Protein AF-A0A3R8U5T4-F1 (afdb_monomer)

InterPro domains:
  IPR009937 Putative Actinobacterial Holin-X, holin superfamily III [PF07332] (7-117)

Organism: NCBI:txid2493092

pLDDT: mean 79.82, std 10.4, range [40.38, 93.5]

Foldseek 3Di:
DVVVVVVVVVVVV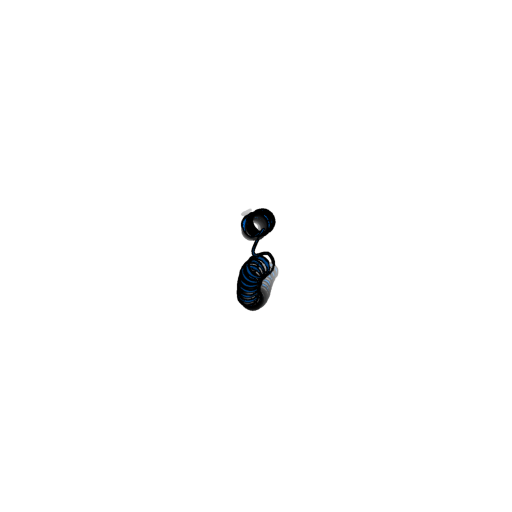VVVVVVVVVVVVVVVVVVVVVVVVVVCVVVVVVVVVVVVVVLVVVLVVVLVVCVPCNVVSNVVSVVVVVVVVVVVVVVVVVVVVVVVPPVVVVVVVVVVVVVVVVVVVVVVVVVPPDDPD

Solvent-accessible surface area (backbone atoms only — not comparable to full-atom values): 7309 Å² total; per-residue (Å²): 126,70,66,60,60,53,50,52,53,52,50,50,53,51,51,51,54,54,48,52,55,51,50,54,50,52,53,52,50,50,54,51,52,50,50,51,50,50,50,51,50,53,53,48,49,52,50,51,52,53,49,51,52,53,50,53,51,49,50,52,51,50,31,65,74,35,63,89,51,28,67,60,54,48,51,52,53,51,52,52,49,52,53,53,51,52,53,51,51,54,50,54,54,54,55,58,61,58,60,62,52,57,58,56,48,51,53,55,49,52,55,50,52,51,52,52,51,54,51,52,53,51,53,56,57,58,71,67,59,76,81,90,122

Structure (mmCIF, N/CA/C/O backbone):
data_AF-A0A3R8U5T4-F1
#
_entry.id   AF-A0A3R8U5T4-F1
#
loop_
_atom_site.group_PDB
_atom_site.id
_atom_site.type_symbol
_atom_site.label_atom_id
_atom_site.label_alt_id
_atom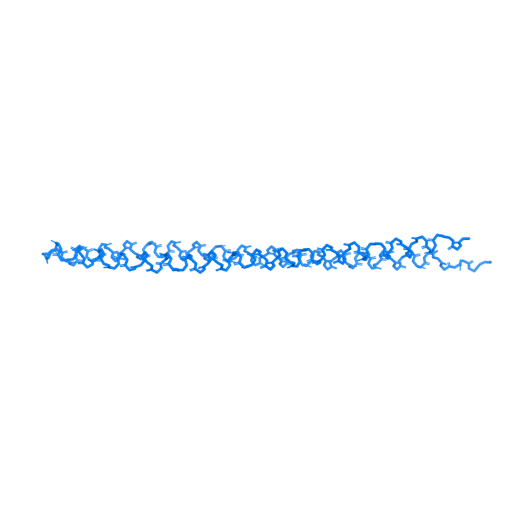_site.label_comp_id
_atom_site.label_asym_id
_atom_site.label_entity_id
_atom_site.label_seq_id
_atom_site.pdbx_PDB_ins_code
_atom_site.Cartn_x
_atom_site.Cartn_y
_atom_site.Cartn_z
_atom_site.occupancy
_atom_site.B_iso_or_equiv
_atom_site.auth_seq_id
_atom_site.auth_comp_id
_atom_site.auth_asym_id
_atom_site.auth_atom_id
_atom_site.pdbx_PDB_model_num
ATOM 1 N N . MET A 1 1 ? -40.522 -9.245 44.538 1.00 52.44 1 MET A N 1
ATOM 2 C CA . MET A 1 1 ? -40.176 -9.171 43.096 1.00 52.44 1 MET A CA 1
ATOM 3 C C . MET A 1 1 ? -39.055 -8.159 42.787 1.00 52.44 1 MET A C 1
ATOM 5 O O . MET A 1 1 ? -38.629 -8.072 41.647 1.00 52.44 1 MET A O 1
ATOM 9 N N . SER A 1 2 ? -38.492 -7.464 43.788 1.00 58.56 2 SER A N 1
ATOM 10 C CA . SER A 1 2 ? -37.401 -6.476 43.657 1.00 58.56 2 SER A CA 1
ATOM 11 C C . SER A 1 2 ? -36.028 -7.047 43.256 1.00 58.56 2 SER A C 1
ATOM 13 O O . SER A 1 2 ? -35.208 -6.326 42.697 1.00 58.56 2 SER A O 1
ATOM 15 N N . GLY A 1 3 ? -35.770 -8.338 43.497 1.00 69.62 3 GLY A N 1
ATOM 16 C CA . GLY A 1 3 ? -34.471 -8.962 43.205 1.00 69.62 3 GLY A CA 1
ATOM 17 C C . GLY A 1 3 ? -34.157 -9.143 41.714 1.00 69.62 3 GLY A C 1
ATOM 18 O O . GLY A 1 3 ? -32.994 -9.083 41.326 1.00 69.62 3 GLY A O 1
ATOM 19 N N . LEU A 1 4 ? -35.174 -9.314 40.860 1.00 76.12 4 LEU A N 1
ATOM 20 C CA . LEU A 1 4 ? -34.976 -9.501 39.415 1.00 76.12 4 LEU A CA 1
ATOM 21 C C . LEU A 1 4 ? -34.493 -8.213 38.737 1.00 76.12 4 LEU A C 1
ATOM 23 O O . LEU A 1 4 ? -33.584 -8.253 37.915 1.00 76.12 4 LEU A O 1
ATOM 27 N N . TRP A 1 5 ? -35.039 -7.062 39.139 1.00 80.69 5 TRP A N 1
ATOM 28 C CA . TRP A 1 5 ? -34.616 -5.756 38.631 1.00 80.69 5 TRP A CA 1
ATOM 29 C C . TRP A 1 5 ? -33.161 -5.433 38.996 1.00 80.69 5 TRP A C 1
ATOM 31 O O . TRP A 1 5 ? -32.380 -5.009 38.145 1.00 80.69 5 TRP A O 1
ATOM 41 N N . ALA A 1 6 ? -32.772 -5.722 40.241 1.00 77.75 6 ALA A N 1
ATOM 42 C CA . ALA A 1 6 ? -31.390 -5.581 40.692 1.00 77.75 6 ALA A CA 1
ATOM 43 C C . ALA A 1 6 ? -30.433 -6.511 39.921 1.00 77.75 6 ALA A C 1
ATOM 45 O O . ALA A 1 6 ? -29.326 -6.108 39.568 1.00 77.75 6 ALA A O 1
ATOM 46 N N . SER A 1 7 ? -30.869 -7.734 39.599 1.00 78.06 7 SER A N 1
ATOM 47 C CA . SER A 1 7 ? -30.083 -8.676 38.795 1.00 78.06 7 SER A CA 1
ATOM 48 C C . SER A 1 7 ? -29.859 -8.172 37.363 1.00 78.06 7 SER A C 1
ATOM 50 O O . SER A 1 7 ? -28.735 -8.239 36.870 1.00 78.06 7 SER A O 1
ATOM 52 N N . VAL A 1 8 ? -30.880 -7.582 36.730 1.00 81.44 8 VAL A N 1
ATOM 53 C CA . VAL A 1 8 ? -30.773 -6.970 35.392 1.00 81.44 8 VAL A CA 1
ATOM 54 C C . VAL A 1 8 ? -29.842 -5.754 35.395 1.00 81.44 8 VAL A C 1
ATOM 56 O O . VAL A 1 8 ? -28.997 -5.637 34.508 1.00 81.44 8 VAL A O 1
ATOM 59 N N . GLN A 1 9 ? -29.938 -4.874 36.399 1.00 81.56 9 GLN A N 1
ATOM 60 C CA . GLN A 1 9 ? -29.010 -3.743 36.539 1.00 81.56 9 GLN A CA 1
ATOM 61 C C . GLN A 1 9 ? -27.562 -4.210 36.708 1.00 81.56 9 GLN A C 1
ATOM 63 O O . GLN A 1 9 ? -26.659 -3.652 36.086 1.00 81.56 9 GLN A O 1
ATOM 68 N N . ASN A 1 10 ? -27.340 -5.260 37.499 1.00 81.75 10 ASN A N 1
ATOM 69 C CA . ASN A 1 10 ? -26.004 -5.804 37.714 1.00 81.75 10 ASN A CA 1
ATOM 70 C C . ASN A 1 10 ? -25.445 -6.488 36.450 1.00 81.75 10 ASN A C 1
ATOM 72 O O . ASN A 1 10 ? -24.264 -6.345 36.136 1.00 81.75 10 ASN A O 1
ATOM 76 N N . LEU A 1 11 ? -26.297 -7.179 35.684 1.00 83.00 11 LEU A N 1
ATOM 77 C CA . LEU A 1 11 ? -25.957 -7.745 34.373 1.00 83.00 11 LEU A CA 1
ATOM 78 C C . LEU A 1 11 ? -25.579 -6.661 33.358 1.00 83.00 11 LEU A C 1
ATOM 80 O O . LEU A 1 11 ? -24.563 -6.799 32.682 1.00 83.00 11 LEU A O 1
ATOM 84 N N . LEU A 1 12 ? -26.344 -5.567 33.286 1.00 83.12 12 LEU A N 1
ATOM 85 C CA . LEU A 1 12 ? -26.031 -4.421 32.427 1.00 83.12 12 LEU A CA 1
ATOM 86 C C . LEU A 1 12 ? -24.718 -3.746 32.831 1.00 83.12 12 LEU A C 1
ATOM 88 O O . LEU A 1 12 ? -23.897 -3.458 31.966 1.00 83.12 12 LEU A O 1
ATOM 92 N N . ALA A 1 13 ? -24.489 -3.540 34.130 1.00 82.12 13 ALA A N 1
ATOM 93 C CA . ALA A 1 13 ? -23.237 -2.974 34.629 1.00 82.12 13 ALA A CA 1
ATOM 94 C C . ALA A 1 13 ? -22.030 -3.861 34.277 1.00 82.12 13 ALA A C 1
ATOM 96 O O . ALA A 1 13 ? -21.001 -3.363 33.824 1.00 82.12 13 ALA A O 1
ATOM 97 N N . THR A 1 14 ? -22.185 -5.181 34.408 1.00 83.94 14 THR A N 1
ATOM 98 C CA . THR A 1 14 ? -21.149 -6.160 34.047 1.00 83.94 14 THR A CA 1
ATOM 99 C C . THR A 1 14 ? -20.893 -6.174 32.539 1.00 83.94 14 THR A C 1
ATOM 101 O O . THR A 1 14 ? -19.743 -6.165 32.108 1.00 83.94 14 THR A O 1
ATOM 104 N N . LEU A 1 15 ? -21.950 -6.138 31.722 1.00 81.62 15 LEU A N 1
ATOM 105 C CA . LEU A 1 15 ? -21.845 -6.060 30.263 1.00 81.62 15 LEU A CA 1
ATOM 106 C C . LEU A 1 15 ? -21.134 -4.787 29.811 1.00 81.62 15 LEU A C 1
ATOM 108 O O . LEU A 1 15 ? -20.240 -4.867 28.974 1.00 81.62 15 LEU A O 1
ATOM 112 N N . ILE A 1 16 ? -21.491 -3.634 30.380 1.00 84.06 16 ILE A N 1
ATOM 113 C CA . ILE A 1 16 ? -20.849 -2.351 30.074 1.00 84.06 16 ILE A CA 1
ATOM 114 C C . ILE A 1 16 ? -19.365 -2.398 30.447 1.00 84.06 16 ILE A C 1
ATOM 116 O O . ILE A 1 16 ? -18.535 -2.008 29.631 1.00 84.06 16 ILE A O 1
ATOM 120 N N . ALA A 1 17 ? -19.018 -2.935 31.621 1.00 82.31 17 ALA A N 1
ATOM 121 C CA . ALA A 1 17 ? -17.626 -3.063 32.054 1.00 82.31 17 ALA A CA 1
ATOM 122 C C . ALA A 1 17 ? -16.794 -3.968 31.123 1.00 82.31 17 ALA A C 1
ATOM 124 O O . ALA A 1 17 ? -15.653 -3.640 30.790 1.00 82.31 17 ALA A O 1
ATOM 125 N N . ILE A 1 18 ? -17.375 -5.080 30.656 1.00 82.88 18 ILE A N 1
ATOM 126 C CA . ILE A 1 18 ? -16.740 -5.991 29.689 1.00 82.88 18 ILE A CA 1
ATOM 127 C C . ILE A 1 18 ? -16.590 -5.323 28.316 1.00 82.88 18 ILE A C 1
ATOM 129 O O . ILE A 1 18 ? -15.555 -5.465 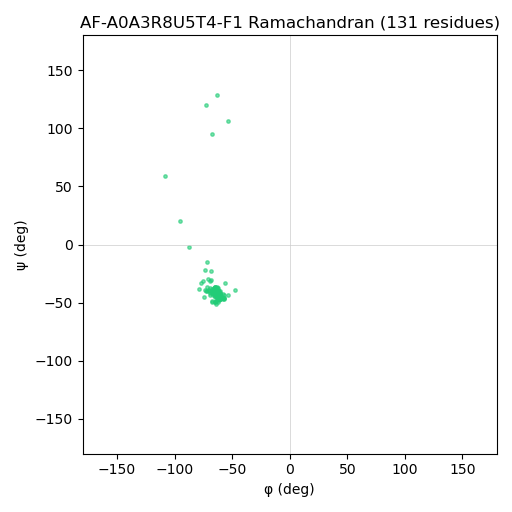27.664 1.00 82.88 18 ILE A O 1
ATOM 133 N N . LEU A 1 19 ? -17.610 -4.589 27.862 1.00 82.06 19 LEU A N 1
ATOM 134 C CA . LEU A 1 19 ? -17.555 -3.869 26.591 1.00 82.06 19 LEU A CA 1
ATOM 135 C C . LEU A 1 19 ? -16.441 -2.821 26.616 1.00 82.06 19 LEU A C 1
ATOM 137 O O . LEU A 1 19 ? -15.677 -2.716 25.665 1.00 82.06 19 LEU A O 1
ATOM 141 N N . GLN A 1 20 ? -16.332 -2.082 27.720 1.00 80.06 20 GLN A N 1
ATOM 142 C CA . GLN A 1 20 ? -15.363 -1.005 27.893 1.00 80.06 20 GLN A CA 1
ATOM 143 C C . GLN A 1 20 ? -13.923 -1.522 27.775 1.00 80.06 20 GLN A C 1
ATOM 145 O O . GLN A 1 20 ? -13.136 -0.965 27.016 1.00 80.06 20 GLN A O 1
ATOM 150 N N . THR A 1 21 ? -13.616 -2.652 28.418 1.00 80.38 21 THR A N 1
ATOM 151 C CA . THR A 1 21 ? -12.295 -3.299 28.322 1.00 80.38 21 THR A CA 1
ATOM 152 C C . THR A 1 21 ? -12.010 -3.856 26.929 1.00 80.38 21 THR A C 1
ATOM 154 O O . THR A 1 21 ? -10.884 -3.749 26.447 1.00 80.38 21 THR A O 1
ATOM 157 N N . ARG A 1 22 ? -13.005 -4.435 26.241 1.00 84.94 22 ARG A N 1
ATOM 158 C CA . ARG A 1 22 ? -12.795 -4.938 24.872 1.00 84.94 22 ARG A CA 1
ATOM 159 C C . ARG A 1 22 ? -12.657 -3.824 23.844 1.00 84.94 22 ARG A C 1
ATOM 161 O O . ARG A 1 22 ? -11.857 -3.972 22.930 1.00 84.94 22 ARG A O 1
ATOM 168 N N . VAL A 1 23 ? -13.391 -2.723 23.990 1.00 81.88 23 VAL A N 1
ATOM 169 C CA . VAL A 1 23 ? -13.236 -1.540 23.132 1.00 81.88 23 VAL A CA 1
ATOM 170 C C . VAL A 1 23 ? -11.845 -0.939 23.308 1.00 81.88 23 VAL A C 1
ATOM 172 O O . VAL A 1 23 ? -11.223 -0.583 22.314 1.00 81.88 23 VAL A O 1
ATOM 175 N N . GLU A 1 24 ? -11.334 -0.877 24.538 1.00 82.81 24 GLU A N 1
ATOM 176 C CA . GLU A 1 24 ? -9.982 -0.383 24.818 1.00 82.81 24 GLU A CA 1
ATOM 177 C C . GLU A 1 24 ? -8.897 -1.277 24.186 1.00 82.81 24 GLU A C 1
ATOM 179 O O . GLU A 1 24 ? -7.967 -0.768 23.557 1.00 82.81 24 GLU A O 1
ATOM 184 N N . LEU A 1 25 ? -9.068 -2.604 24.247 1.00 85.69 25 LEU A N 1
ATOM 185 C CA . LEU A 1 25 ? -8.211 -3.583 23.559 1.00 85.69 25 LEU A CA 1
ATOM 186 C C . LEU A 1 25 ? -8.289 -3.474 22.028 1.00 85.69 25 LEU A C 1
ATOM 188 O O . LEU A 1 25 ? -7.264 -3.382 21.367 1.00 85.69 25 LEU A O 1
ATOM 192 N N . VAL A 1 26 ? -9.491 -3.422 21.448 1.00 82.44 26 VAL A N 1
ATOM 193 C CA . VAL A 1 26 ? -9.664 -3.306 19.988 1.00 82.44 26 VAL A CA 1
ATOM 194 C C . VAL A 1 26 ? -9.121 -1.973 19.474 1.00 82.44 26 VAL A C 1
ATOM 196 O O . VAL A 1 26 ? -8.518 -1.928 18.405 1.00 82.44 26 VAL A O 1
ATOM 199 N N . ALA A 1 27 ? -9.306 -0.883 20.225 1.00 80.50 27 ALA A N 1
ATOM 200 C CA . ALA A 1 27 ? -8.759 0.423 19.874 1.00 80.50 27 ALA A CA 1
ATOM 201 C C . ALA A 1 27 ? -7.223 0.409 19.860 1.00 80.50 27 ALA A C 1
ATOM 203 O O . ALA A 1 27 ? -6.618 0.920 18.917 1.00 80.50 27 ALA A O 1
ATOM 204 N N . THR A 1 28 ? -6.597 -0.213 20.862 1.00 83.12 28 THR A N 1
ATOM 205 C CA . THR A 1 28 ? -5.132 -0.335 20.933 1.00 83.12 28 THR A CA 1
ATOM 206 C C . THR A 1 28 ? -4.570 -1.271 19.862 1.00 83.12 28 THR A C 1
ATOM 208 O O . THR A 1 28 ? -3.599 -0.908 19.196 1.00 83.12 28 THR A O 1
ATOM 211 N N . GLU A 1 29 ? -5.212 -2.411 19.597 1.00 83.06 29 GLU A N 1
ATOM 212 C CA . GLU A 1 29 ? -4.842 -3.308 18.491 1.00 83.06 29 GLU A CA 1
ATOM 213 C C . GLU A 1 29 ? -4.960 -2.612 17.123 1.00 83.06 29 GLU A C 1
ATOM 215 O O . GLU A 1 29 ? -4.078 -2.756 16.273 1.00 83.06 29 GLU A O 1
ATOM 220 N N . LEU A 1 30 ? -6.004 -1.797 16.905 1.00 83.62 30 LEU A N 1
ATOM 221 C CA . LEU A 1 30 ? -6.144 -1.005 15.677 1.00 83.62 30 LEU A CA 1
ATOM 222 C C . LEU A 1 30 ? -5.004 0.002 15.506 1.00 83.62 30 LEU A C 1
ATOM 224 O O . LEU A 1 30 ? -4.520 0.199 14.388 1.00 83.62 30 LEU A O 1
ATOM 228 N N . GLU A 1 31 ? -4.595 0.676 16.582 1.00 81.06 31 GLU A N 1
ATOM 229 C CA . GLU A 1 31 ? -3.470 1.612 16.540 1.00 81.06 31 GLU A CA 1
ATOM 230 C C . GLU A 1 31 ? -2.153 0.906 16.208 1.00 81.06 31 GLU A C 1
ATOM 232 O O . GLU A 1 31 ? -1.357 1.426 15.414 1.00 81.06 31 GLU A O 1
ATOM 237 N N . GLU A 1 32 ? -1.941 -0.289 16.758 1.00 82.94 32 GLU A N 1
ATOM 238 C CA . GLU A 1 32 ? -0.764 -1.105 16.481 1.00 82.94 32 GLU A CA 1
ATOM 239 C C . GLU A 1 32 ? -0.749 -1.614 15.033 1.00 82.94 32 GLU A C 1
ATOM 241 O O . GLU A 1 32 ? 0.234 -1.395 14.315 1.00 82.94 32 GLU A O 1
ATOM 246 N N . GLU A 1 33 ? -1.853 -2.189 14.548 1.00 80.06 33 GLU A N 1
ATOM 247 C CA . GLU A 1 33 ? -1.957 -2.665 13.165 1.00 80.06 33 GLU A CA 1
ATOM 248 C C . GLU A 1 33 ? -1.847 -1.493 12.178 1.00 80.06 33 GLU A C 1
ATOM 250 O O . GLU A 1 33 ? -1.156 -1.598 11.164 1.00 80.06 33 GLU A O 1
ATOM 255 N N . LYS A 1 34 ? -2.430 -0.326 12.491 1.00 83.19 34 LYS A N 1
ATOM 256 C CA . LYS A 1 34 ? -2.256 0.900 11.696 1.00 83.19 34 LYS A CA 1
ATOM 257 C C . LYS A 1 34 ? -0.791 1.320 11.646 1.00 83.19 34 LYS A C 1
ATOM 259 O O . LYS A 1 34 ? -0.295 1.655 10.570 1.00 83.19 34 LYS A O 1
ATOM 264 N N . ARG A 1 35 ? -0.082 1.318 12.776 1.00 85.38 35 ARG A N 1
ATOM 265 C CA . ARG A 1 35 ? 1.350 1.655 12.824 1.00 85.38 35 ARG A CA 1
ATO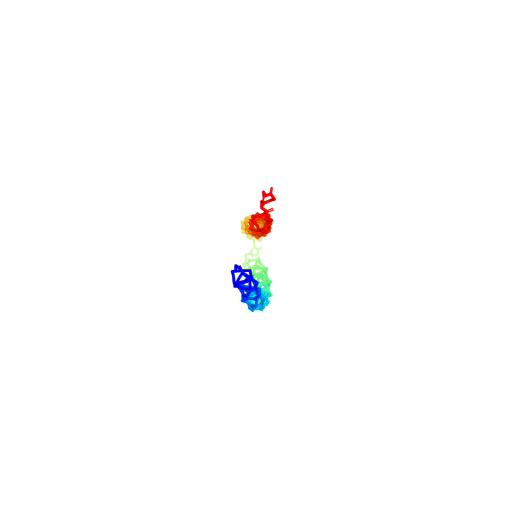M 266 C C . ARG A 1 35 ? 2.177 0.662 12.011 1.00 85.38 35 ARG A C 1
ATOM 268 O O . ARG A 1 35 ? 3.059 1.087 11.262 1.00 85.38 35 ARG A O 1
ATOM 275 N N . ARG A 1 36 ? 1.864 -0.630 12.102 1.00 89.12 36 ARG A N 1
ATOM 276 C CA . ARG A 1 36 ? 2.490 -1.692 11.308 1.00 89.12 36 ARG A CA 1
ATOM 277 C C . ARG A 1 36 ? 2.234 -1.500 9.813 1.00 89.12 36 ARG A C 1
ATOM 279 O O . ARG A 1 36 ? 3.186 -1.498 9.036 1.00 89.12 36 ARG A O 1
ATOM 286 N N . LEU A 1 37 ? 0.984 -1.269 9.417 1.00 85.88 37 LEU A N 1
ATOM 287 C CA . LEU A 1 37 ? 0.583 -0.978 8.038 1.00 85.88 37 LEU A CA 1
ATOM 288 C C . LEU A 1 37 ? 1.292 0.266 7.501 1.00 85.88 37 LEU A C 1
ATOM 290 O O . LEU A 1 37 ? 1.845 0.217 6.407 1.00 85.88 37 LEU A O 1
ATOM 294 N N . LEU A 1 38 ? 1.348 1.352 8.276 1.00 87.19 38 LEU A N 1
ATOM 295 C CA . LEU A 1 38 ? 2.077 2.567 7.905 1.00 87.19 38 LEU A CA 1
ATOM 296 C C . LEU A 1 38 ? 3.576 2.304 7.740 1.00 87.19 38 LEU A C 1
ATOM 298 O O . LEU A 1 38 ? 4.175 2.796 6.787 1.00 87.19 38 LEU A O 1
ATOM 302 N N . GLY A 1 39 ? 4.176 1.497 8.617 1.00 89.31 39 GLY A N 1
ATOM 303 C CA . GLY A 1 39 ? 5.571 1.075 8.494 1.00 89.31 39 GLY A CA 1
ATOM 304 C C . GLY A 1 39 ? 5.825 0.269 7.218 1.00 89.31 39 GLY A C 1
ATOM 305 O O . GLY A 1 39 ? 6.761 0.568 6.476 1.00 89.31 39 GLY A O 1
ATOM 306 N N . VAL A 1 40 ? 4.963 -0.705 6.918 1.00 90.62 40 VAL A N 1
ATOM 307 C CA . VAL A 1 40 ? 5.033 -1.501 5.681 1.00 90.62 40 VAL A CA 1
ATOM 308 C C . VAL A 1 40 ? 4.807 -0.626 4.448 1.00 90.62 40 VAL A C 1
ATOM 310 O O . VAL A 1 40 ? 5.517 -0.789 3.462 1.00 90.62 40 VAL A O 1
ATOM 313 N N . MET A 1 41 ? 3.876 0.330 4.488 1.00 87.94 41 MET A N 1
ATOM 314 C CA . MET A 1 41 ? 3.653 1.284 3.397 1.00 87.94 41 MET A CA 1
ATOM 315 C C . MET A 1 41 ? 4.854 2.208 3.192 1.00 87.94 41 MET A C 1
ATOM 317 O O . MET A 1 41 ? 5.229 2.453 2.049 1.00 87.94 41 MET A O 1
ATOM 321 N N . ALA A 1 42 ? 5.484 2.688 4.267 1.00 91.50 42 ALA A N 1
ATOM 322 C CA . ALA A 1 42 ? 6.674 3.531 4.189 1.00 91.50 42 ALA A CA 1
ATOM 323 C C . ALA A 1 42 ? 7.855 2.770 3.569 1.00 91.50 42 ALA A C 1
ATOM 325 O O . ALA A 1 42 ? 8.439 3.228 2.587 1.00 91.50 42 ALA A O 1
ATOM 326 N N . TRP A 1 43 ? 8.162 1.572 4.076 1.00 91.62 43 TRP A N 1
ATOM 327 C CA . TRP A 1 43 ? 9.206 0.720 3.497 1.00 91.62 43 TRP A CA 1
ATOM 328 C C . TRP A 1 43 ? 8.861 0.249 2.084 1.00 91.62 43 TRP A C 1
ATOM 330 O O . TRP A 1 43 ? 9.735 0.207 1.222 1.00 91.62 43 TRP A O 1
ATOM 340 N N . GLY A 1 44 ? 7.589 -0.041 1.818 1.00 90.94 44 GLY A N 1
ATOM 341 C CA . GLY A 1 44 ? 7.084 -0.357 0.487 1.00 90.94 44 GLY A CA 1
ATOM 342 C C . GLY A 1 44 ? 7.290 0.798 -0.490 1.00 90.94 44 GLY A C 1
ATOM 343 O O . GLY A 1 44 ? 7.754 0.573 -1.604 1.00 90.94 44 GLY A O 1
ATOM 344 N N . ALA A 1 45 ? 7.035 2.039 -0.069 1.00 89.19 45 ALA A N 1
ATOM 345 C CA . ALA A 1 45 ? 7.298 3.226 -0.876 1.00 89.19 45 ALA A CA 1
ATOM 346 C C . ALA A 1 45 ? 8.797 3.387 -1.170 1.00 89.19 45 ALA A C 1
ATOM 348 O O . ALA A 1 45 ? 9.167 3.599 -2.323 1.00 89.19 45 ALA A O 1
ATOM 349 N N . VAL A 1 46 ? 9.666 3.214 -0.167 1.00 93.50 46 VAL A N 1
ATOM 350 C CA . VAL A 1 46 ? 11.129 3.232 -0.361 1.00 93.50 46 VAL A CA 1
ATOM 351 C C . VAL A 1 46 ? 11.572 2.143 -1.342 1.00 93.50 46 VAL A C 1
ATOM 353 O O . VAL A 1 46 ? 12.351 2.421 -2.254 1.00 93.50 46 VAL A O 1
ATOM 356 N N . ALA A 1 47 ? 11.049 0.922 -1.207 1.00 89.75 47 ALA A N 1
ATOM 357 C CA . ALA A 1 47 ? 11.357 -0.187 -2.105 1.00 89.75 47 ALA A CA 1
ATOM 358 C C . ALA A 1 47 ? 10.909 0.098 -3.549 1.00 89.75 47 ALA A C 1
ATOM 360 O O . ALA A 1 47 ? 11.677 -0.129 -4.482 1.00 89.75 47 ALA A O 1
ATOM 361 N N . VAL A 1 48 ? 9.705 0.652 -3.742 1.00 88.31 48 VAL A N 1
ATOM 362 C CA . VAL A 1 48 ? 9.199 1.064 -5.063 1.00 88.31 48 VAL A CA 1
ATOM 363 C C . VAL A 1 48 ? 10.064 2.173 -5.665 1.00 88.31 48 VAL A C 1
ATOM 365 O O . VAL A 1 48 ? 10.409 2.099 -6.841 1.00 88.31 48 VAL A O 1
ATOM 368 N N . LEU A 1 49 ? 10.469 3.170 -4.873 1.00 90.69 49 LEU A N 1
ATOM 369 C CA . LEU A 1 49 ? 11.362 4.239 -5.331 1.00 90.69 49 LEU A CA 1
ATOM 370 C C . LEU A 1 49 ? 12.728 3.695 -5.768 1.00 90.69 49 LEU A C 1
ATOM 372 O O . LEU A 1 49 ? 13.207 4.034 -6.851 1.00 90.69 49 LEU A O 1
ATOM 376 N N . MET A 1 50 ? 13.337 2.823 -4.962 1.00 90.38 50 MET A N 1
ATOM 377 C CA . MET A 1 50 ? 14.598 2.158 -5.308 1.00 90.38 50 MET A CA 1
ATOM 378 C C . MET A 1 50 ? 14.468 1.302 -6.569 1.00 90.38 50 MET A C 1
ATOM 380 O O . MET A 1 50 ? 15.345 1.353 -7.433 1.00 90.38 50 MET A O 1
ATOM 384 N N . ALA A 1 51 ? 13.361 0.570 -6.719 1.00 85.31 51 ALA A N 1
ATOM 385 C CA . ALA A 1 51 ? 13.078 -0.193 -7.928 1.00 85.31 51 ALA A CA 1
ATOM 386 C C . ALA A 1 51 ? 12.982 0.725 -9.155 1.00 85.31 51 ALA A C 1
ATOM 388 O O . ALA A 1 51 ? 13.642 0.443 -10.150 1.00 85.31 51 ALA A O 1
ATOM 389 N N . CYS A 1 52 ? 12.251 1.845 -9.076 1.00 87.50 52 CYS A N 1
ATOM 390 C CA . CYS A 1 52 ? 12.164 2.835 -10.155 1.00 87.50 52 CYS A CA 1
ATOM 391 C C . CYS A 1 52 ? 13.542 3.376 -10.557 1.00 87.50 52 CYS A C 1
ATOM 393 O O . CYS A 1 52 ? 13.851 3.418 -11.748 1.00 87.50 52 CYS A O 1
ATOM 395 N N . PHE A 1 53 ? 14.387 3.752 -9.591 1.00 89.44 53 PHE A N 1
ATOM 396 C CA . PHE A 1 53 ? 15.746 4.205 -9.891 1.00 89.44 53 PHE A CA 1
ATOM 397 C C . PHE A 1 53 ? 16.579 3.117 -10.565 1.00 89.44 53 PHE A C 1
ATOM 399 O O . PHE A 1 53 ? 17.185 3.383 -11.600 1.00 89.44 53 PHE A O 1
ATOM 406 N N . SER A 1 54 ? 16.580 1.895 -10.028 1.00 89.19 54 SER A N 1
ATOM 407 C CA . SER A 1 54 ? 17.280 0.754 -10.633 1.00 89.19 54 SER A CA 1
ATOM 408 C C . SER A 1 54 ? 16.858 0.544 -12.089 1.00 89.19 54 SER A C 1
ATOM 410 O O . SER A 1 54 ? 17.702 0.391 -12.969 1.00 89.19 54 SER A O 1
ATOM 412 N N . LEU A 1 55 ? 15.556 0.633 -12.351 1.00 86.12 55 LEU A N 1
ATOM 413 C CA . LEU A 1 55 ? 14.962 0.514 -13.673 1.00 86.12 55 LEU A CA 1
ATOM 414 C C . LEU A 1 55 ? 15.422 1.638 -14.628 1.00 86.12 55 LEU A C 1
ATOM 416 O O . LEU A 1 55 ? 15.801 1.358 -15.765 1.00 86.12 55 LEU A O 1
ATOM 420 N N . VAL A 1 56 ? 15.446 2.895 -14.171 1.00 86.62 56 VAL A N 1
ATOM 421 C CA . VAL A 1 56 ? 15.967 4.034 -14.953 1.00 86.62 56 VAL A CA 1
ATOM 422 C C . VAL A 1 56 ? 17.452 3.851 -15.269 1.00 86.62 56 VAL A C 1
ATOM 424 O O . VAL A 1 56 ? 17.858 4.008 -16.420 1.00 86.62 56 VAL A O 1
ATOM 427 N N . PHE A 1 57 ? 18.263 3.474 -14.280 1.00 86.88 57 PHE A N 1
ATOM 428 C CA . PHE A 1 57 ? 19.687 3.205 -14.488 1.00 86.88 57 PHE A CA 1
ATOM 429 C C . PHE A 1 57 ? 19.914 2.052 -15.468 1.00 86.88 57 PHE A C 1
ATOM 431 O O . PHE A 1 57 ? 20.782 2.161 -16.330 1.00 86.88 57 PHE A O 1
ATOM 438 N N . LEU A 1 58 ? 19.114 0.986 -15.393 1.00 85.12 58 LEU A N 1
ATOM 439 C CA . LEU A 1 58 ? 19.168 -0.125 -16.341 1.00 85.12 58 LEU A CA 1
ATOM 440 C C . LEU A 1 58 ? 18.827 0.332 -17.767 1.00 85.12 58 LEU A C 1
ATOM 442 O O . LEU A 1 58 ? 19.493 -0.081 -18.713 1.00 85.12 58 LEU A O 1
ATOM 446 N N . ALA A 1 59 ? 17.838 1.216 -17.923 1.00 84.50 59 ALA A N 1
ATOM 447 C CA . ALA A 1 59 ? 17.479 1.795 -19.216 1.00 84.50 59 ALA A CA 1
ATOM 448 C C . ALA A 1 59 ? 18.625 2.616 -19.820 1.00 84.50 59 ALA A C 1
ATOM 450 O O . ALA A 1 59 ? 18.965 2.444 -20.994 1.00 84.50 59 ALA A O 1
ATOM 451 N N . VAL A 1 60 ? 19.257 3.469 -19.010 1.00 86.62 60 VAL A N 1
ATOM 452 C CA . VAL A 1 60 ? 20.433 4.250 -19.421 1.00 86.62 60 VAL A CA 1
ATOM 453 C C . VAL A 1 60 ? 21.595 3.323 -19.771 1.00 86.62 60 VAL A C 1
ATOM 455 O O . VAL A 1 60 ? 22.187 3.469 -20.836 1.00 86.62 60 VAL A O 1
ATOM 458 N N . PHE A 1 61 ? 21.888 2.333 -18.925 1.00 82.44 61 PHE A N 1
ATOM 459 C CA . PHE A 1 61 ? 22.952 1.357 -19.158 1.00 82.44 61 PHE A CA 1
ATOM 460 C C . PHE A 1 61 ? 22.744 0.587 -20.467 1.00 82.44 61 PHE A C 1
ATOM 462 O O . PHE A 1 61 ? 23.659 0.507 -21.282 1.00 82.44 61 PHE A O 1
ATOM 469 N N . ALA A 1 62 ? 21.531 0.088 -20.713 1.00 83.19 62 ALA A N 1
ATOM 470 C CA . ALA A 1 62 ? 21.193 -0.598 -21.955 1.00 83.19 62 ALA A CA 1
ATOM 471 C C . ALA A 1 62 ? 21.312 0.334 -23.174 1.00 83.19 62 ALA A C 1
ATOM 473 O O . ALA A 1 62 ? 21.820 -0.077 -24.212 1.00 83.19 62 ALA A O 1
ATOM 474 N N . THR A 1 63 ? 20.912 1.601 -23.042 1.00 82.44 63 THR A N 1
ATOM 475 C CA . THR A 1 63 ? 21.053 2.608 -24.109 1.00 82.44 63 THR A CA 1
ATOM 476 C C . THR A 1 63 ? 22.521 2.863 -24.459 1.00 82.44 63 THR A C 1
ATOM 478 O O . THR A 1 63 ? 22.862 2.988 -25.632 1.00 82.44 63 THR A O 1
ATOM 481 N N . VAL A 1 64 ? 23.396 2.924 -23.451 1.00 84.94 64 VAL A N 1
ATOM 482 C CA . VAL A 1 64 ? 24.845 3.087 -23.649 1.00 84.94 64 VAL A CA 1
ATOM 483 C C . VAL A 1 64 ? 25.463 1.826 -24.257 1.00 84.94 64 VAL A C 1
ATOM 485 O O . VAL A 1 64 ? 26.314 1.936 -25.135 1.00 84.94 64 VAL A O 1
ATOM 488 N N . LEU A 1 65 ? 25.023 0.638 -23.827 1.00 84.69 65 LEU A N 1
ATOM 489 C CA . LEU A 1 65 ? 25.518 -0.642 -24.338 1.00 84.69 65 LEU A CA 1
ATOM 490 C C . LEU A 1 65 ? 25.141 -0.863 -25.813 1.00 84.69 65 LEU A C 1
ATOM 492 O O . LEU A 1 65 ? 25.960 -1.343 -26.591 1.00 84.69 65 LEU A O 1
ATOM 496 N N . PHE A 1 66 ? 23.922 -0.481 -26.202 1.00 82.19 66 PHE A N 1
ATOM 497 C CA . PHE A 1 66 ? 23.378 -0.638 -27.554 1.00 82.19 66 PHE A CA 1
ATOM 498 C C . PHE A 1 66 ? 23.283 0.711 -28.281 1.00 82.19 66 PHE A C 1
ATOM 500 O O . PHE A 1 66 ? 22.208 1.142 -28.697 1.00 82.19 66 PHE A O 1
ATOM 507 N N . TRP A 1 67 ? 24.418 1.396 -28.430 1.00 79.38 67 TRP A N 1
ATOM 508 C CA . TRP A 1 67 ? 24.492 2.754 -28.987 1.00 79.38 67 TRP A CA 1
ATOM 509 C C . TRP A 1 67 ? 23.886 2.905 -30.402 1.00 79.38 67 TRP A C 1
ATOM 511 O O . TRP A 1 67 ? 23.298 3.946 -30.730 1.00 79.38 67 TRP A O 1
ATOM 521 N N . GLU A 1 68 ? 23.984 1.864 -31.233 1.00 83.56 68 GLU A N 1
ATOM 522 C CA . GLU A 1 68 ? 23.414 1.832 -32.589 1.00 83.56 68 GLU A CA 1
ATOM 523 C C . GLU A 1 68 ? 21.886 1.657 -32.565 1.00 83.56 68 GLU A C 1
ATOM 525 O O . GLU A 1 68 ? 21.166 2.441 -33.185 1.00 83.56 68 GLU A O 1
ATOM 530 N N . ASP A 1 69 ? 21.382 0.738 -31.738 1.00 84.88 69 ASP A N 1
ATOM 531 C CA . ASP A 1 69 ? 19.954 0.413 -31.595 1.00 84.88 69 ASP A CA 1
ATOM 532 C C . ASP A 1 69 ? 19.257 1.160 -30.445 1.00 84.88 69 ASP A C 1
ATOM 534 O O . ASP A 1 69 ? 18.185 0.764 -29.973 1.00 84.88 69 ASP A O 1
ATOM 538 N N . ARG A 1 70 ? 19.837 2.280 -29.994 1.00 83.50 70 ARG A N 1
ATOM 539 C CA . ARG A 1 70 ? 19.394 3.050 -28.815 1.00 83.50 70 ARG A CA 1
ATOM 540 C C . ARG A 1 70 ? 17.888 3.313 -28.776 1.00 83.50 70 ARG A C 1
ATOM 542 O O . ARG A 1 70 ? 17.272 3.240 -27.718 1.00 83.50 70 ARG A O 1
ATOM 549 N N . VAL A 1 71 ? 17.283 3.595 -29.933 1.00 79.94 71 VAL A N 1
ATOM 550 C CA . VAL A 1 71 ? 15.850 3.909 -30.051 1.00 79.94 71 VAL A CA 1
ATOM 551 C C . VAL A 1 71 ? 14.989 2.661 -29.848 1.00 79.94 71 VAL A C 1
ATOM 553 O O . VAL A 1 71 ? 13.963 2.734 -29.175 1.00 79.94 71 VAL A O 1
ATOM 556 N N . VAL A 1 72 ? 15.413 1.511 -30.378 1.00 84.06 72 VAL A N 1
ATOM 557 C CA . VAL A 1 72 ? 14.698 0.232 -30.236 1.00 84.06 72 VAL A CA 1
ATOM 558 C C . VAL A 1 72 ? 14.778 -0.263 -28.792 1.00 84.06 72 VAL A C 1
ATOM 560 O O . VAL A 1 72 ? 13.763 -0.670 -28.220 1.00 84.06 72 VAL A O 1
ATOM 563 N N . VAL A 1 73 ? 15.957 -0.166 -28.170 1.00 83.25 73 VAL A N 1
ATOM 564 C CA . VAL A 1 73 ? 16.165 -0.551 -26.766 1.00 83.25 73 VAL A CA 1
ATOM 565 C C . VAL A 1 73 ? 15.357 0.344 -25.831 1.00 83.25 73 VAL A C 1
ATOM 567 O O . VAL A 1 73 ? 14.589 -0.162 -25.010 1.00 83.25 73 VAL A O 1
ATOM 570 N N . LEU A 1 74 ? 15.441 1.665 -26.001 1.00 84.44 74 LEU A N 1
ATOM 571 C CA . LEU A 1 74 ? 14.670 2.606 -25.190 1.00 84.44 74 LEU A CA 1
ATOM 572 C C . LEU A 1 74 ? 13.158 2.426 -25.388 1.00 84.44 74 LEU A C 1
ATOM 574 O O . LEU A 1 74 ? 12.407 2.435 -24.411 1.00 84.44 74 LEU A O 1
ATOM 578 N N . GLY A 1 75 ? 12.706 2.207 -26.627 1.00 83.94 75 GLY A N 1
ATOM 579 C CA . GLY A 1 75 ? 11.300 1.950 -26.942 1.00 83.94 75 GLY A CA 1
ATOM 580 C C . GLY A 1 75 ? 10.775 0.680 -26.271 1.00 83.94 75 GLY A C 1
ATOM 581 O O . GLY A 1 75 ? 9.720 0.705 -25.635 1.00 83.94 75 GLY A O 1
ATOM 582 N N . THR A 1 76 ? 11.544 -0.408 -26.328 1.00 84.75 76 THR A N 1
ATOM 583 C CA . THR A 1 76 ? 11.178 -1.689 -25.702 1.00 84.75 76 THR A CA 1
ATOM 584 C C . THR A 1 76 ? 11.080 -1.559 -24.183 1.00 84.75 76 THR A C 1
ATOM 586 O O . THR A 1 76 ? 10.094 -1.991 -23.583 1.00 84.75 76 THR A O 1
ATOM 589 N N . ILE A 1 77 ? 12.061 -0.903 -23.557 1.00 85.50 77 ILE A N 1
ATOM 590 C CA . ILE A 1 77 ? 12.063 -0.660 -22.109 1.00 85.50 77 ILE A CA 1
ATOM 591 C C . ILE A 1 77 ? 10.878 0.226 -21.704 1.00 85.50 77 ILE A C 1
ATOM 593 O O . ILE A 1 77 ? 10.191 -0.072 -20.728 1.00 85.50 77 ILE A O 1
ATOM 597 N N . THR A 1 78 ? 10.572 1.259 -22.491 1.00 86.38 78 THR A N 1
ATOM 598 C CA . THR A 1 78 ? 9.429 2.151 -22.242 1.00 86.38 78 THR A CA 1
ATOM 599 C C . THR A 1 78 ? 8.100 1.393 -22.271 1.00 86.38 78 THR A C 1
ATOM 601 O O . THR A 1 78 ? 7.286 1.537 -21.357 1.00 86.38 78 THR A O 1
ATOM 604 N N . VAL A 1 79 ? 7.879 0.549 -23.285 1.00 89.31 79 VAL A N 1
ATOM 605 C CA . VAL A 1 79 ? 6.653 -0.261 -23.395 1.00 89.31 79 VAL A CA 1
ATOM 606 C C . VAL A 1 79 ? 6.540 -1.245 -22.231 1.00 89.31 79 VAL A C 1
ATOM 608 O O . VAL A 1 79 ? 5.474 -1.342 -21.619 1.00 89.31 79 VAL A O 1
ATOM 611 N N . LEU A 1 80 ? 7.632 -1.929 -21.873 1.00 88.31 80 LEU A N 1
ATOM 612 C CA . LEU A 1 80 ? 7.660 -2.837 -20.722 1.00 88.31 80 LEU A CA 1
ATOM 613 C C . LEU A 1 80 ? 7.271 -2.121 -19.423 1.00 88.31 80 LEU A C 1
ATOM 615 O O . LEU A 1 80 ? 6.464 -2.640 -18.648 1.00 88.31 80 LEU A O 1
ATOM 619 N N . PHE A 1 81 ? 7.784 -0.911 -19.204 1.00 84.75 81 PHE A N 1
ATOM 620 C CA . PHE A 1 81 ? 7.459 -0.115 -18.020 1.00 84.75 81 PHE A CA 1
ATOM 621 C C . PHE A 1 81 ? 6.010 0.351 -18.008 1.00 84.75 81 PHE A C 1
ATOM 623 O O . PHE A 1 81 ? 5.372 0.298 -16.959 1.00 84.75 81 PHE A O 1
ATOM 630 N N . LEU A 1 82 ? 5.471 0.782 -19.151 1.00 86.50 82 LEU A N 1
ATOM 631 C CA . LEU A 1 82 ? 4.067 1.180 -19.249 1.00 86.50 82 LEU A CA 1
ATOM 632 C C . LEU A 1 82 ? 3.132 0.013 -18.916 1.00 86.50 82 LEU A C 1
ATOM 634 O O . LEU A 1 82 ? 2.166 0.192 -18.171 1.00 86.50 82 LEU A O 1
ATOM 638 N N . VAL A 1 83 ? 3.441 -1.191 -19.405 1.00 91.50 83 VAL A N 1
ATOM 639 C CA . VAL A 1 83 ? 2.667 -2.400 -19.088 1.00 91.50 83 VAL A CA 1
ATOM 640 C C . VAL A 1 83 ? 2.776 -2.743 -17.601 1.00 91.50 83 VAL A C 1
ATOM 642 O O . VAL A 1 83 ? 1.750 -2.937 -16.943 1.00 91.50 83 VAL A O 1
ATOM 645 N N . ALA A 1 84 ? 3.991 -2.775 -17.045 1.00 87.94 84 ALA A N 1
ATOM 646 C CA . ALA A 1 84 ? 4.209 -3.075 -15.630 1.00 87.94 84 ALA A CA 1
ATOM 647 C C . ALA A 1 84 ? 3.522 -2.050 -14.708 1.00 87.94 84 ALA A C 1
ATOM 649 O O . ALA A 1 84 ? 2.799 -2.431 -13.783 1.00 87.94 84 ALA A O 1
ATOM 650 N N . GLY A 1 85 ? 3.673 -0.756 -15.003 1.00 86.38 85 GLY A N 1
ATOM 651 C CA . GLY A 1 85 ? 3.029 0.339 -14.279 1.00 86.38 85 GLY A CA 1
ATOM 652 C C . GLY A 1 85 ? 1.504 0.278 -14.363 1.00 86.38 85 GLY A C 1
ATOM 653 O O . GLY A 1 85 ? 0.824 0.401 -13.344 1.00 86.38 85 GLY A O 1
ATOM 654 N N . GLY A 1 86 ? 0.949 -0.008 -15.545 1.00 88.31 86 GLY A N 1
ATOM 655 C CA . GLY A 1 86 ? -0.491 -0.191 -15.731 1.00 88.31 86 GLY A CA 1
ATOM 656 C C . GLY A 1 86 ? -1.054 -1.374 -14.932 1.00 88.31 86 GLY A C 1
ATOM 657 O O . GLY A 1 86 ? -2.116 -1.260 -14.314 1.00 88.31 86 GLY A O 1
ATOM 658 N N . LEU A 1 87 ? -0.339 -2.503 -14.885 1.00 89.75 87 LEU A N 1
ATOM 659 C CA . LEU A 1 87 ? -0.725 -3.661 -14.069 1.00 89.75 87 LEU A CA 1
ATOM 660 C C . LEU A 1 87 ? -0.677 -3.344 -12.568 1.00 89.75 87 LEU A C 1
ATOM 662 O O . LEU A 1 87 ? -1.622 -3.681 -11.846 1.00 89.75 87 LEU A O 1
ATOM 666 N N . ALA A 1 88 ? 0.379 -2.666 -12.110 1.00 87.31 88 ALA A N 1
ATOM 667 C CA . ALA A 1 88 ? 0.514 -2.230 -10.722 1.00 87.31 88 ALA A CA 1
ATOM 668 C C . ALA A 1 88 ? -0.623 -1.276 -10.322 1.00 87.31 88 ALA A C 1
ATOM 670 O O . ALA A 1 88 ? -1.286 -1.507 -9.310 1.00 87.31 88 ALA A O 1
ATOM 671 N N . TRP A 1 89 ? -0.934 -0.281 -11.160 1.00 83.69 89 TRP A N 1
ATOM 672 C CA . TRP A 1 89 ? -2.040 0.656 -10.936 1.00 83.69 89 TRP A CA 1
ATOM 673 C C . TRP A 1 89 ? -3.386 -0.060 -10.789 1.00 83.69 89 TRP A C 1
ATOM 675 O O . TRP A 1 89 ? -4.139 0.190 -9.846 1.00 83.69 89 TRP A O 1
ATOM 685 N N . ARG A 1 90 ? -3.681 -1.019 -11.678 1.00 89.75 90 ARG A N 1
ATOM 686 C CA . ARG A 1 90 ? -4.920 -1.814 -11.604 1.00 89.75 90 ARG A CA 1
ATOM 687 C C . ARG A 1 90 ? -4.993 -2.652 -10.331 1.00 89.75 90 ARG A C 1
ATOM 689 O O . ARG A 1 90 ? -6.082 -2.813 -9.781 1.00 89.75 90 ARG A O 1
ATOM 696 N N . ARG A 1 91 ? -3.866 -3.198 -9.862 1.00 86.81 91 ARG A N 1
ATOM 697 C CA . ARG A 1 91 ? -3.816 -3.941 -8.594 1.00 86.81 91 ARG A CA 1
ATOM 698 C C . ARG A 1 91 ? -4.063 -3.026 -7.404 1.00 86.81 91 ARG A C 1
ATOM 700 O O . ARG A 1 91 ? -4.938 -3.347 -6.607 1.00 86.81 91 ARG A O 1
ATOM 707 N N . VAL A 1 92 ? -3.386 -1.881 -7.330 1.00 83.69 92 VAL A N 1
ATOM 708 C CA . VAL A 1 92 ? -3.607 -0.886 -6.267 1.00 83.69 92 VAL A CA 1
ATOM 709 C C . VAL A 1 92 ? -5.072 -0.441 -6.238 1.00 83.69 92 VAL A C 1
ATOM 711 O O . VAL A 1 92 ? -5.693 -0.477 -5.180 1.00 83.69 92 VAL A O 1
ATOM 714 N N . GLY A 1 93 ? -5.667 -0.138 -7.396 1.00 82.69 93 GLY A N 1
ATOM 715 C CA . GLY A 1 93 ? -7.082 0.233 -7.487 1.00 82.69 93 GLY A CA 1
ATOM 716 C C . GLY A 1 93 ? -8.035 -0.840 -6.943 1.00 82.69 93 GLY A C 1
ATOM 717 O O . GLY A 1 93 ? -8.955 -0.516 -6.195 1.00 82.69 93 GLY A O 1
ATOM 718 N N . LYS A 1 94 ? -7.795 -2.125 -7.248 1.00 82.88 94 LYS A N 1
ATOM 719 C CA . LYS A 1 94 ? -8.596 -3.237 -6.701 1.00 82.88 94 LYS A CA 1
ATOM 720 C C . LYS A 1 94 ? -8.444 -3.387 -5.186 1.00 82.88 94 LYS A C 1
ATOM 722 O O . LYS A 1 94 ? -9.434 -3.630 -4.498 1.00 82.88 94 LYS A O 1
ATOM 727 N N . LEU A 1 95 ? -7.222 -3.247 -4.670 1.00 79.19 95 LEU A N 1
ATOM 728 C CA . LEU A 1 95 ? -6.961 -3.344 -3.233 1.00 79.19 95 LEU A CA 1
ATOM 729 C C . LEU A 1 95 ? -7.679 -2.222 -2.469 1.00 79.19 95 LEU A C 1
ATOM 731 O O . LEU A 1 95 ? -8.351 -2.498 -1.480 1.00 79.19 95 LEU A O 1
ATOM 735 N N . LEU A 1 96 ? -7.615 -0.985 -2.969 1.00 75.75 96 LEU A N 1
ATOM 736 C CA . LEU A 1 96 ? -8.273 0.166 -2.341 1.00 75.75 96 LEU A CA 1
ATOM 737 C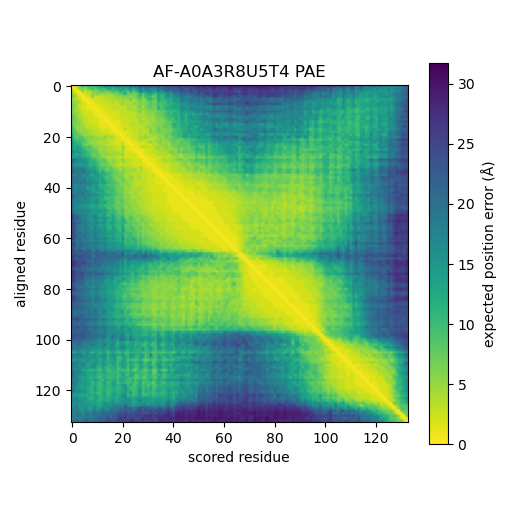 C . LEU A 1 96 ? -9.805 0.038 -2.320 1.00 75.75 96 LEU A C 1
ATOM 739 O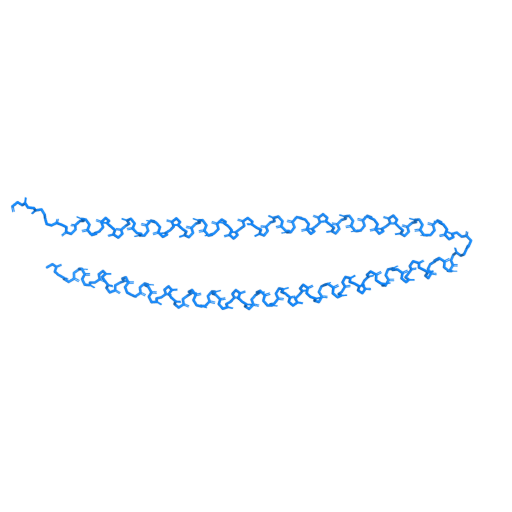 O . LEU A 1 96 ? -10.428 0.380 -1.319 1.00 75.75 96 LEU A O 1
ATOM 743 N N . GLN A 1 97 ? -10.415 -0.497 -3.382 1.00 77.19 97 GLN A N 1
ATOM 744 C CA . GLN A 1 97 ? -11.870 -0.700 -3.438 1.00 77.19 97 GLN A CA 1
ATOM 745 C C . GLN A 1 97 ? -12.368 -1.778 -2.463 1.00 77.19 97 GLN A C 1
ATOM 747 O O . GLN A 1 97 ? -13.483 -1.679 -1.961 1.00 77.19 97 GLN A O 1
ATOM 752 N N . THR A 1 98 ? -11.551 -2.793 -2.174 1.00 64.94 98 THR A N 1
ATOM 753 C CA . THR A 1 98 ? -11.956 -3.914 -1.307 1.00 64.94 98 THR A CA 1
ATOM 754 C C . THR A 1 98 ? -11.933 -3.522 0.177 1.00 64.94 98 THR A C 1
ATOM 756 O O . THR A 1 98 ? -12.784 -3.963 0.946 1.00 64.94 98 THR A O 1
ATOM 759 N N . SER A 1 99 ? -11.011 -2.645 0.587 1.00 59.75 99 SER A N 1
ATOM 760 C CA . SER A 1 99 ? -10.847 -2.257 1.997 1.00 59.75 99 SER A CA 1
ATOM 761 C C . SER A 1 99 ? -11.919 -1.294 2.521 1.00 59.75 99 SER A C 1
ATOM 763 O O . SER A 1 99 ? -12.267 -1.363 3.698 1.00 59.75 99 SER A O 1
ATOM 765 N N . SER A 1 100 ? -12.475 -0.410 1.683 1.00 56.69 100 SER A N 1
ATOM 766 C CA . SER A 1 100 ? -13.494 0.557 2.134 1.00 56.69 100 SER A CA 1
ATOM 767 C C . SER A 1 100 ? -14.870 -0.063 2.402 1.00 56.69 100 SER A C 1
ATOM 769 O O . SER A 1 100 ? -15.643 0.510 3.160 1.00 56.69 100 SER A O 1
ATOM 771 N N . GLY A 1 101 ? -15.188 -1.223 1.818 1.00 56.81 101 GLY A N 1
ATOM 772 C CA . GLY A 1 101 ? -16.507 -1.850 1.980 1.00 56.81 101 GLY A CA 1
ATOM 773 C C . GLY A 1 101 ? -16.690 -2.597 3.304 1.00 56.81 101 GLY A C 1
ATOM 774 O O . GLY A 1 101 ? -17.759 -2.531 3.904 1.00 56.81 101 GLY A O 1
ATOM 775 N N . LEU A 1 102 ? -15.649 -3.285 3.783 1.00 60.97 102 LEU A N 1
ATOM 776 C CA . LEU A 1 102 ? -15.763 -4.196 4.929 1.00 60.97 102 LEU A CA 1
ATOM 777 C C . LEU A 1 102 ? -15.947 -3.460 6.262 1.00 60.97 102 LEU A C 1
ATOM 779 O O . LEU A 1 102 ? -16.769 -3.862 7.078 1.00 60.97 102 LEU A O 1
ATOM 783 N N . LEU A 1 103 ? -15.233 -2.350 6.467 1.00 65.62 103 LEU A N 1
ATOM 784 C CA . LEU A 1 103 ? -15.299 -1.605 7.728 1.00 65.62 103 LEU A CA 1
ATOM 785 C C . LEU A 1 103 ? -16.614 -0.825 7.864 1.00 65.62 103 LEU A C 1
ATOM 787 O O . LEU A 1 103 ? -17.213 -0.793 8.935 1.00 65.62 103 LEU A O 1
ATOM 791 N N . SER A 1 104 ? -17.093 -0.231 6.767 1.00 66.88 104 SER A N 1
ATOM 792 C CA . SER A 1 104 ? -18.397 0.435 6.732 1.00 66.88 104 SER A CA 1
ATOM 793 C C . SER A 1 104 ? -19.549 -0.547 6.940 1.00 66.88 104 SER A C 1
ATOM 795 O O . SER A 1 104 ? -20.504 -0.202 7.630 1.00 66.88 104 SER A O 1
ATOM 797 N N . ALA A 1 105 ? -19.444 -1.767 6.401 1.00 70.75 105 ALA A N 1
ATOM 798 C CA . ALA A 1 105 ? -20.419 -2.824 6.651 1.00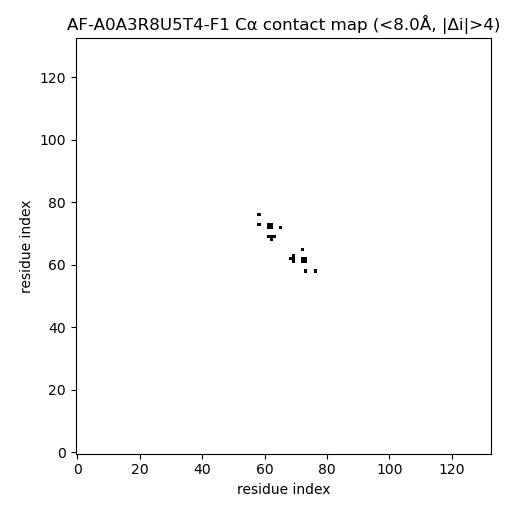 70.75 105 ALA A CA 1
ATOM 799 C C . ALA A 1 105 ? -20.442 -3.237 8.133 1.00 70.75 105 ALA A C 1
ATOM 801 O O . ALA A 1 105 ? -21.512 -3.219 8.732 1.00 70.75 105 ALA A O 1
ATOM 802 N N . SER A 1 106 ? -19.285 -3.495 8.759 1.00 72.12 106 SER A N 1
ATOM 803 C CA . SER A 1 106 ? -19.236 -3.838 10.191 1.00 72.12 106 SER A CA 1
ATOM 804 C C . SER A 1 106 ? -19.693 -2.701 11.110 1.00 72.12 106 SER A C 1
ATOM 806 O O . SER A 1 106 ? -20.347 -2.972 12.111 1.00 72.12 106 SER A O 1
ATOM 808 N N . ILE A 1 107 ? -19.404 -1.431 10.793 1.00 76.31 107 ILE A N 1
ATOM 809 C CA . ILE A 1 107 ? -19.932 -0.301 11.582 1.00 76.31 107 ILE A CA 1
ATOM 810 C C . ILE A 1 107 ? -21.460 -0.224 11.475 1.00 76.31 107 ILE A C 1
ATOM 812 O O . ILE A 1 107 ? -22.128 0.004 12.482 1.00 76.31 107 ILE A O 1
ATOM 816 N N . ALA A 1 108 ? -22.020 -0.445 10.283 1.00 77.44 108 ALA A N 1
ATOM 817 C CA . ALA A 1 108 ? -23.469 -0.482 10.100 1.00 77.44 108 ALA A CA 1
ATOM 818 C C . ALA A 1 108 ? -24.121 -1.657 10.856 1.00 77.44 108 ALA A C 1
ATOM 820 O O . ALA A 1 108 ? -25.200 -1.496 11.425 1.00 77.44 108 ALA A O 1
ATOM 821 N N . GLU A 1 109 ? -23.450 -2.810 10.910 1.00 77.88 109 GLU A N 1
ATOM 822 C CA . GLU A 1 109 ? -23.876 -3.981 11.688 1.00 77.88 109 GLU A CA 1
ATOM 823 C C . GLU A 1 109 ? -23.864 -3.701 13.201 1.00 77.88 109 GLU A C 1
ATOM 825 O O . GLU A 1 109 ? -24.854 -3.967 13.882 1.00 77.88 109 GLU A O 1
ATOM 830 N N . LEU A 1 110 ? -22.804 -3.063 13.720 1.00 78.25 110 LEU A N 1
ATOM 831 C CA . LEU A 1 110 ? -22.708 -2.682 15.137 1.00 78.25 110 LEU A CA 1
ATOM 832 C C . LEU A 1 110 ? -23.791 -1.677 15.564 1.00 78.25 110 LEU A C 1
ATOM 834 O O . LEU A 1 110 ? -24.308 -1.755 16.682 1.00 78.25 110 LEU A O 1
ATOM 838 N N . GLU A 1 111 ? -24.143 -0.723 14.699 1.00 81.25 111 GLU A N 1
ATOM 839 C CA . GLU A 1 111 ? -25.229 0.228 14.969 1.00 81.25 111 GLU A CA 1
ATOM 840 C C . GLU A 1 111 ? -26.590 -0.493 15.047 1.00 81.25 111 GLU A C 1
ATOM 842 O O . GLU A 1 111 ? -27.416 -0.183 15.912 1.00 81.25 111 GLU A O 1
ATOM 847 N N . GLY A 1 112 ? -26.797 -1.507 14.198 1.00 78.88 112 GLY A N 1
ATOM 848 C CA . GLY A 1 112 ? -27.969 -2.384 14.237 1.00 78.88 112 GLY A CA 1
ATOM 849 C C . GLY A 1 112 ? -28.075 -3.175 15.544 1.00 78.88 112 GLY A C 1
ATOM 850 O O . GLY A 1 112 ? -29.133 -3.171 16.184 1.00 78.88 112 GLY A O 1
ATOM 851 N N . ASP A 1 113 ? -26.972 -3.772 15.997 1.00 79.31 113 ASP A N 1
ATOM 852 C CA . ASP A 1 113 ? -26.918 -4.515 17.263 1.00 79.31 113 ASP A CA 1
ATOM 853 C C . ASP A 1 113 ? -27.211 -3.615 18.471 1.00 79.31 113 ASP A C 1
ATOM 855 O O . ASP A 1 113 ? -27.950 -3.996 19.387 1.00 79.31 113 ASP A O 1
ATOM 859 N N . ARG A 1 114 ? -26.713 -2.372 18.458 1.00 81.06 114 ARG A N 1
ATOM 860 C CA . ARG A 1 114 ? -27.004 -1.387 19.509 1.00 81.06 114 ARG A CA 1
ATOM 861 C C . ARG A 1 114 ? -28.494 -1.059 19.588 1.00 81.06 114 ARG A C 1
ATOM 863 O O . ARG A 1 114 ? -29.049 -0.991 20.689 1.00 81.06 114 ARG A O 1
ATOM 870 N N . GLN A 1 115 ? -29.146 -0.857 18.445 1.00 81.62 115 GLN A N 1
ATOM 871 C CA . GLN A 1 115 ? -30.583 -0.577 18.393 1.00 81.62 115 GLN A CA 1
ATOM 872 C C . GLN A 1 115 ? -31.407 -1.779 18.869 1.00 81.62 115 GLN A C 1
ATOM 874 O O . GLN A 1 115 ? -32.361 -1.604 19.633 1.00 81.62 115 GLN A O 1
ATOM 879 N N . ALA A 1 116 ? -31.012 -2.997 18.491 1.00 82.38 116 ALA A N 1
ATOM 880 C CA . ALA A 1 116 ? -31.662 -4.225 18.940 1.00 82.38 116 ALA A CA 1
ATOM 881 C C . ALA A 1 116 ? -31.563 -4.403 20.466 1.00 82.38 116 ALA A C 1
ATOM 883 O O . ALA A 1 116 ? -32.566 -4.704 21.121 1.00 82.38 116 ALA A O 1
ATOM 884 N N . LEU A 1 117 ? -30.387 -4.141 21.046 1.00 80.12 117 LEU A N 1
ATOM 885 C CA . LEU A 1 117 ? -30.164 -4.190 22.493 1.00 80.12 117 LEU A CA 1
ATOM 886 C C . LEU A 1 117 ? -30.961 -3.109 23.242 1.00 80.12 117 LEU A C 1
ATOM 888 O O . LEU A 1 117 ? -31.589 -3.407 24.261 1.00 80.12 117 LEU A O 1
ATOM 892 N N . ALA A 1 118 ? -31.001 -1.876 22.726 1.00 82.06 118 ALA A N 1
ATOM 893 C CA . ALA A 1 118 ? -31.794 -0.791 23.310 1.00 82.06 118 ALA A CA 1
ATOM 894 C C . ALA A 1 118 ? -33.303 -1.101 23.283 1.00 82.06 118 ALA A C 1
ATOM 896 O O . ALA A 1 118 ? -34.006 -0.897 24.277 1.00 82.06 118 ALA A O 1
ATOM 897 N N . ALA A 1 119 ? -33.799 -1.654 22.173 1.00 78.25 119 ALA A N 1
ATOM 898 C CA . ALA A 1 119 ? -35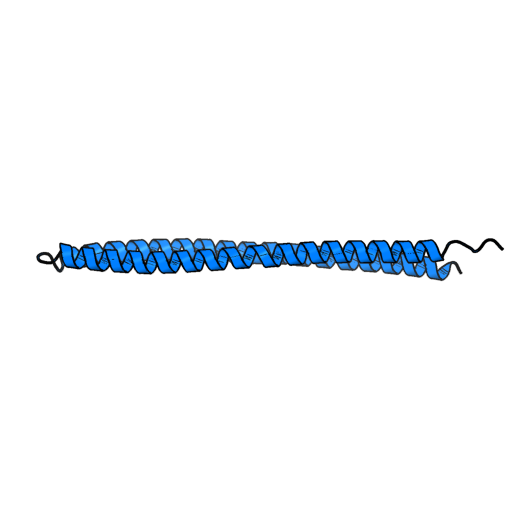.192 -2.065 22.040 1.00 78.25 119 ALA A CA 1
ATOM 899 C C . ALA A 1 119 ? -35.545 -3.232 22.976 1.00 78.25 119 ALA A C 1
ATOM 901 O O . ALA A 1 119 ? -36.623 -3.235 23.571 1.00 78.25 119 ALA A O 1
ATOM 902 N N . ALA A 1 120 ? -34.652 -4.212 23.140 1.00 79.12 120 ALA A N 1
ATOM 903 C CA . ALA A 1 120 ? -34.848 -5.318 24.075 1.00 79.12 120 ALA A CA 1
ATOM 904 C C . ALA A 1 120 ? -34.919 -4.824 25.532 1.00 79.12 120 ALA A C 1
ATOM 906 O O . ALA A 1 120 ? -35.834 -5.207 26.262 1.00 79.12 120 ALA A O 1
ATOM 907 N N . ALA A 1 121 ? -34.026 -3.911 25.931 1.00 78.12 121 ALA A N 1
ATOM 908 C CA . ALA A 1 121 ? -34.041 -3.302 27.263 1.00 78.12 121 ALA A CA 1
ATOM 909 C C . ALA A 1 121 ? -35.343 -2.525 27.539 1.00 78.12 121 ALA A C 1
ATOM 911 O O . ALA A 1 121 ? -35.926 -2.654 28.616 1.00 78.12 121 ALA A O 1
ATOM 912 N N . ALA A 1 122 ? -35.845 -1.776 26.552 1.00 75.25 122 ALA A N 1
ATOM 913 C CA . ALA A 1 122 ? -37.106 -1.043 26.670 1.00 75.25 122 ALA A CA 1
ATOM 914 C C . ALA A 1 122 ? -38.328 -1.972 26.810 1.00 75.25 122 ALA A C 1
ATOM 916 O O . ALA A 1 122 ? -39.228 -1.688 27.601 1.00 75.25 122 ALA A O 1
ATOM 917 N N . ARG A 1 123 ? -38.356 -3.111 26.099 1.00 73.75 123 ARG A N 1
ATOM 918 C CA . ARG A 1 123 ? -39.429 -4.117 26.236 1.00 73.75 123 ARG A CA 1
ATOM 919 C C . ARG A 1 123 ? -39.452 -4.747 27.627 1.00 73.75 123 ARG A C 1
ATOM 921 O O . ARG A 1 123 ? -40.526 -4.917 28.196 1.00 73.75 123 ARG A O 1
ATOM 928 N N . VAL A 1 124 ? -38.278 -5.051 28.180 1.00 71.75 124 VAL A N 1
ATOM 929 C CA . VAL A 1 124 ? -38.150 -5.600 29.539 1.00 71.75 124 VAL A CA 1
ATOM 930 C C . VAL A 1 124 ? -38.587 -4.571 30.589 1.00 71.75 124 VAL A C 1
ATOM 932 O O . VAL A 1 124 ? -39.292 -4.924 31.530 1.00 71.75 124 VAL A O 1
ATOM 935 N N . ALA A 1 125 ? -38.247 -3.291 30.406 1.00 69.50 125 ALA A N 1
ATOM 936 C CA . ALA A 1 125 ? -38.709 -2.213 31.285 1.00 69.50 125 ALA A CA 1
ATOM 937 C C . ALA A 1 125 ? -40.234 -1.992 31.204 1.00 69.50 125 ALA A C 1
ATOM 939 O O . ALA A 1 125 ? -40.873 -1.760 32.228 1.00 69.50 125 ALA A O 1
ATOM 940 N N . GLY A 1 126 ? -40.831 -2.116 30.013 1.00 66.38 126 GLY A N 1
ATOM 941 C CA . GLY A 1 126 ? -42.282 -2.020 29.818 1.00 66.38 126 GLY A CA 1
ATOM 942 C C . GLY A 1 126 ? -43.071 -3.190 30.420 1.00 66.38 126 GLY A C 1
ATOM 943 O O . GLY A 1 126 ? -44.181 -2.991 30.900 1.00 66.38 126 GLY A O 1
ATOM 944 N N . GLN A 1 127 ? -42.488 -4.392 30.466 1.00 62.56 127 GLN A N 1
ATOM 945 C CA . GLN A 1 127 ? -43.085 -5.568 31.121 1.00 62.56 127 GLN A CA 1
ATOM 946 C C . GLN A 1 127 ? -43.080 -5.488 32.659 1.00 62.56 127 GLN A C 1
ATOM 948 O O . GLN A 1 127 ? -43.796 -6.249 33.303 1.00 62.56 127 GLN A O 1
ATOM 953 N N . ALA A 1 128 ? -42.305 -4.575 33.257 1.00 56.72 128 ALA A N 1
ATOM 954 C CA . ALA A 1 128 ? -42.265 -4.352 34.704 1.00 56.72 128 ALA A CA 1
ATOM 955 C C . ALA A 1 128 ? -43.325 -3.348 35.210 1.00 56.72 128 ALA A C 1
ATOM 957 O O . ALA A 1 128 ? -43.408 -3.114 36.417 1.00 56.72 128 ALA A O 1
ATOM 958 N N . ALA A 1 129 ? -44.130 -2.753 34.321 1.00 49.59 129 ALA A N 1
ATOM 959 C CA . ALA A 1 129 ? -4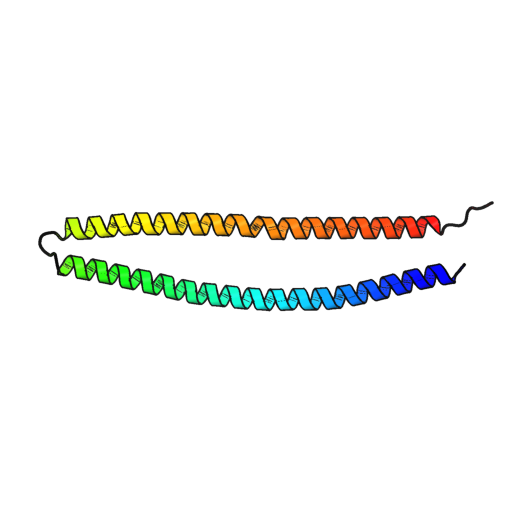5.249 -1.904 34.718 1.00 49.59 129 ALA A CA 1
ATOM 960 C C . ALA A 1 129 ? -46.381 -2.781 35.298 1.00 49.59 129 ALA A C 1
ATOM 962 O O . ALA A 1 129 ? -46.868 -3.669 34.595 1.00 49.59 129 ALA A O 1
ATOM 963 N N . PRO A 1 130 ? -46.792 -2.580 36.565 1.00 47.31 130 PRO A N 1
ATOM 964 C CA . PRO A 1 130 ? -47.811 -3.410 37.191 1.00 47.31 130 PRO A CA 1
ATOM 965 C C . PRO A 1 130 ? -49.141 -3.250 36.452 1.00 47.31 130 PRO A C 1
ATOM 967 O O . PRO A 1 130 ? -49.611 -2.131 36.239 1.00 47.31 130 PRO A O 1
ATOM 970 N N . SER A 1 131 ? -49.741 -4.384 36.084 1.00 47.75 131 SER A N 1
ATOM 971 C CA . SER A 1 131 ? -51.159 -4.483 35.756 1.00 47.75 131 SER A CA 1
ATOM 972 C C . SER A 1 131 ? -51.941 -3.900 36.929 1.00 47.75 131 SER A C 1
ATOM 974 O O . SER A 1 131 ? -51.963 -4.488 38.010 1.00 47.75 131 SER A O 1
ATOM 976 N N . GLN A 1 132 ? -52.494 -2.703 36.734 1.00 45.97 132 GLN A N 1
ATOM 977 C CA . GLN A 1 132 ? -53.520 -2.177 37.618 1.00 45.97 132 GLN A CA 1
ATOM 978 C C . GLN A 1 132 ? -54.766 -3.037 37.422 1.00 45.97 132 GLN A C 1
ATOM 980 O O . GLN A 1 132 ? -55.528 -2.814 36.484 1.00 45.97 132 GLN A O 1
ATOM 985 N N . GLU A 1 133 ? -54.919 -4.032 38.285 1.00 40.38 133 GLU A N 1
ATOM 986 C CA . GLU A 1 133 ? -56.207 -4.616 38.656 1.00 40.38 133 GLU A CA 1
ATOM 987 C C . GLU A 1 133 ? -56.332 -4.592 40.179 1.00 40.38 133 GLU A C 1
ATOM 989 O O . GLU A 1 133 ? -55.315 -4.865 40.863 1.00 40.38 133 GLU A O 1
#

Radius of gyration: 30.09 Å; Cα contacts (8 Å, |Δi|>4): 11; chains: 1; bounding box: 82×14×76 Å

Mean predicted aligned error: 12.06 Å

Sequence (133 aa):
MSGLWASVQNLLATLIAILQTRVELVATELEEEKRRLLGVMAWGAVAVLMACFSLVFLAVFATVLFWEDRVVVLGTITVLFLVAGGLAWRRVGKLLQTSSGLLSASIAELEGDRQALAAAAARVAGQAAPSQE

Secondary structure (DSSP, 8-state):
-HHHHHHHHHHHHHHHHHHHHHHHHHHHHHHHHHHHHHHHHHHHHHHHHHHHHHHHHHHHHHHHHTSSSHHHHHHHHHHHHHHHHHHHHHHHHHHHHHHHHHHHHHHHHHHHHHHHHHHHHHHHHHHTS----